Protein AF-A0A1W9PE59-F1 (afdb_monomer_lite)

pLDDT: mean 86.93, std 8.87, range [58.44, 96.0]

Structure (mmCIF, N/CA/C/O backbone):
data_AF-A0A1W9PE59-F1
#
_entry.id   AF-A0A1W9PE59-F1
#
loop_
_atom_site.group_PDB
_atom_site.id
_atom_site.type_symbol
_atom_site.label_atom_id
_atom_site.label_alt_id
_atom_site.label_comp_id
_atom_site.label_asym_id
_atom_site.label_entity_id
_atom_site.label_seq_id
_atom_site.pdbx_PDB_ins_code
_atom_site.Cartn_x
_atom_site.Cartn_y
_atom_site.Cartn_z
_atom_site.occupancy
_atom_site.B_iso_or_equiv
_atom_site.auth_seq_id
_atom_site.auth_comp_id
_atom_site.auth_asym_id
_atom_site.auth_atom_id
_atom_site.pdbx_PDB_model_num
ATOM 1 N N . MET A 1 1 ? -9.322 -15.363 18.075 1.00 58.44 1 MET A N 1
ATOM 2 C CA . MET A 1 1 ? -8.193 -16.144 17.520 1.00 58.44 1 MET A CA 1
ATOM 3 C C . MET A 1 1 ? -7.420 -15.332 16.479 1.00 58.44 1 MET A C 1
ATOM 5 O O . MET A 1 1 ? -6.309 -14.930 16.776 1.00 58.44 1 MET A O 1
ATOM 9 N N . PHE A 1 2 ? -8.037 -14.942 15.356 1.00 63.75 2 PHE A N 1
ATOM 10 C CA . PHE A 1 2 ? -7.376 -14.239 14.237 1.00 63.75 2 PHE A CA 1
ATOM 11 C C . PHE A 1 2 ? -6.715 -12.880 14.572 1.00 63.75 2 PHE A C 1
ATOM 13 O O . PHE A 1 2 ? -5.573 -12.632 14.197 1.00 63.75 2 PHE A O 1
ATOM 20 N N . ILE A 1 3 ? -7.385 -11.999 15.327 1.00 61.59 3 ILE A N 1
ATOM 21 C CA . ILE A 1 3 ? -6.839 -10.661 15.653 1.00 61.59 3 ILE A CA 1
ATOM 22 C C . ILE A 1 3 ? -5.628 -10.746 16.594 1.00 61.59 3 ILE A C 1
ATOM 24 O O . ILE A 1 3 ? -4.670 -9.995 16.431 1.00 61.59 3 ILE A O 1
ATOM 28 N N . GLY A 1 4 ? -5.637 -11.683 17.549 1.00 69.12 4 GLY A N 1
ATOM 29 C CA . GLY A 1 4 ? -4.520 -11.881 18.480 1.00 69.12 4 GLY A CA 1
ATOM 30 C C . GLY A 1 4 ? -3.238 -12.318 17.767 1.00 69.12 4 GLY A C 1
ATOM 31 O O . GLY A 1 4 ? -2.154 -11.832 18.085 1.00 69.12 4 GLY A O 1
ATOM 32 N N . GLU A 1 5 ? -3.369 -13.164 16.745 1.00 73.81 5 GLU A N 1
ATOM 33 C CA . GLU A 1 5 ? -2.251 -13.576 15.891 1.00 73.81 5 GLU A CA 1
ATOM 34 C C . GLU A 1 5 ? -1.717 -12.415 15.049 1.00 73.81 5 GLU A C 1
ATOM 36 O O . GLU A 1 5 ? -0.503 -12.218 14.976 1.00 73.81 5 GLU A O 1
ATOM 41 N N . ILE A 1 6 ? -2.606 -11.602 14.464 1.00 68.12 6 ILE A N 1
ATOM 42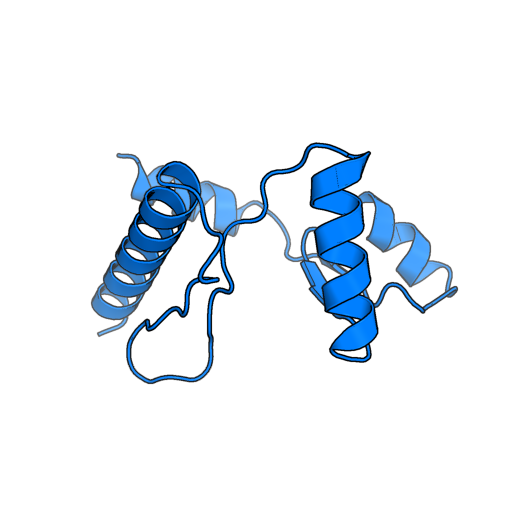 C CA . ILE A 1 6 ? -2.208 -10.391 13.734 1.00 68.12 6 ILE A CA 1
ATOM 43 C C . ILE A 1 6 ? -1.458 -9.440 14.667 1.00 68.12 6 ILE A C 1
ATOM 45 O O . ILE A 1 6 ? -0.380 -8.972 14.305 1.00 68.12 6 ILE A O 1
ATOM 49 N N . LYS A 1 7 ? -1.962 -9.194 15.881 1.00 65.75 7 LYS A N 1
ATOM 50 C CA . LYS A 1 7 ? -1.338 -8.298 16.866 1.00 65.75 7 LYS A CA 1
ATOM 51 C C . LYS A 1 7 ? 0.071 -8.770 17.238 1.00 65.75 7 LYS A C 1
ATOM 53 O O . LYS A 1 7 ? 1.024 -8.015 17.062 1.00 65.75 7 LYS A O 1
ATOM 58 N N . GLN A 1 8 ? 0.228 -10.050 17.582 1.00 72.81 8 GLN A N 1
ATOM 59 C CA . GLN A 1 8 ? 1.533 -10.649 17.886 1.00 72.81 8 GLN A CA 1
ATOM 60 C C . GLN A 1 8 ? 2.500 -10.584 16.690 1.00 72.81 8 GLN A C 1
ATOM 62 O O . GLN A 1 8 ? 3.683 -10.278 16.846 1.00 72.81 8 GLN A O 1
ATOM 67 N N . LYS A 1 9 ? 2.018 -10.863 15.473 1.00 70.62 9 LYS A N 1
ATOM 68 C CA . LYS A 1 9 ? 2.837 -10.800 14.254 1.00 70.62 9 LYS A CA 1
ATOM 69 C C . LYS A 1 9 ? 3.266 -9.366 13.931 1.00 70.62 9 LYS A C 1
ATOM 71 O O . LYS A 1 9 ? 4.396 -9.151 13.493 1.00 70.62 9 LYS A O 1
ATOM 76 N N . THR A 1 10 ? 2.394 -8.394 14.187 1.00 65.12 10 THR A N 1
ATOM 77 C CA . THR A 1 10 ? 2.674 -6.966 13.978 1.00 65.12 10 THR A CA 1
ATOM 78 C C . THR A 1 10 ? 3.670 -6.436 15.011 1.00 65.12 10 THR A C 1
ATOM 80 O O . THR A 1 10 ? 4.550 -5.663 14.652 1.00 65.12 10 THR A O 1
ATOM 83 N N . GLU A 1 11 ? 3.602 -6.896 16.264 1.00 71.62 11 GLU A N 1
ATOM 84 C CA . GLU A 1 11 ? 4.581 -6.571 17.315 1.00 71.62 11 GLU A CA 1
ATOM 85 C C . GLU A 1 11 ? 5.971 -7.158 17.027 1.00 71.62 11 GLU A C 1
ATOM 87 O O . GLU A 1 11 ? 6.987 -6.529 17.313 1.00 71.62 11 GLU A O 1
ATOM 92 N N . ARG A 1 12 ? 6.027 -8.351 16.422 1.00 75.50 12 ARG A N 1
ATOM 93 C CA . ARG A 1 12 ? 7.285 -9.040 16.087 1.00 75.50 12 ARG A CA 1
ATOM 94 C C . ARG A 1 12 ? 7.953 -8.543 14.808 1.00 75.50 12 ARG A C 1
ATOM 96 O O . ARG A 1 12 ? 9.134 -8.817 14.606 1.00 75.50 12 ARG A O 1
ATOM 103 N N . THR A 1 13 ? 7.224 -7.852 13.933 1.00 75.81 13 THR A N 1
ATOM 104 C CA . THR A 1 13 ? 7.774 -7.381 12.657 1.00 75.81 13 THR A CA 1
ATOM 105 C C . THR A 1 13 ? 8.262 -5.940 12.818 1.00 75.81 13 THR A C 1
ATOM 107 O O . THR A 1 13 ? 7.430 -5.038 12.937 1.00 75.81 13 THR A O 1
ATOM 110 N N . PRO A 1 14 ? 9.584 -5.673 12.812 1.00 80.06 14 PRO A N 1
ATOM 111 C CA . PRO A 1 14 ? 10.080 -4.307 12.924 1.00 80.06 14 PRO A CA 1
ATOM 112 C C . PRO A 1 14 ? 9.563 -3.466 11.750 1.00 80.06 14 PRO A C 1
ATOM 114 O O . PRO A 1 14 ? 9.602 -3.896 10.596 1.00 80.06 14 PRO A O 1
ATOM 117 N N . LYS A 1 15 ? 9.070 -2.257 12.033 1.00 82.88 15 LYS A N 1
ATOM 118 C CA . LYS A 1 15 ? 8.687 -1.292 10.994 1.00 82.88 15 LYS A CA 1
ATOM 119 C C . LYS A 1 15 ? 9.961 -0.746 10.359 1.00 82.88 15 LYS A C 1
ATOM 121 O O . LYS A 1 15 ? 10.698 -0.005 11.004 1.00 82.88 15 LYS A O 1
ATOM 126 N N . ILE A 1 16 ? 10.228 -1.140 9.118 1.00 86.69 16 ILE A N 1
ATOM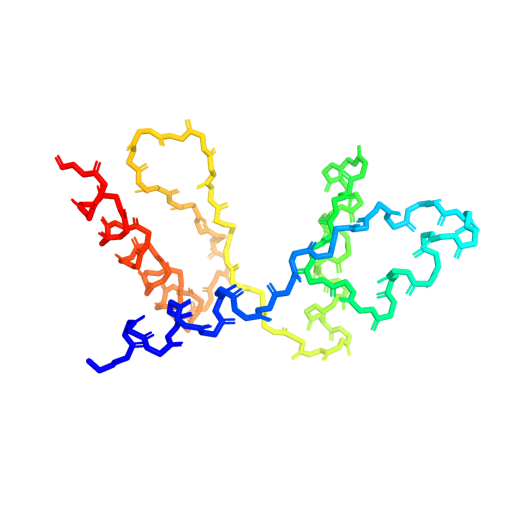 127 C CA . ILE A 1 16 ? 11.390 -0.690 8.353 1.00 86.69 16 ILE A CA 1
ATOM 128 C C . ILE A 1 16 ? 10.849 0.160 7.213 1.00 86.69 16 ILE A C 1
ATOM 130 O O . ILE A 1 16 ? 10.238 -0.349 6.270 1.00 86.69 16 ILE A O 1
ATOM 134 N N . ILE A 1 17 ? 11.051 1.465 7.362 1.00 89.00 17 ILE A N 1
ATOM 135 C CA . ILE A 1 17 ? 10.574 2.493 6.445 1.00 89.00 17 ILE A CA 1
ATOM 136 C C . ILE A 1 17 ? 11.726 2.895 5.532 1.00 89.00 17 ILE A C 1
ATOM 138 O O . ILE A 1 17 ? 12.835 3.137 6.012 1.00 89.00 17 ILE A O 1
ATOM 142 N N . VAL A 1 18 ? 11.459 2.984 4.232 1.00 91.56 18 VAL A N 1
ATOM 143 C CA . VAL A 1 18 ? 12.436 3.442 3.241 1.00 91.56 18 VAL A CA 1
ATOM 144 C C . VAL A 1 18 ? 11.846 4.545 2.371 1.00 91.56 18 VAL A C 1
ATOM 146 O O . VAL A 1 18 ? 10.696 4.470 1.937 1.00 91.56 18 VAL A O 1
ATOM 149 N N . LEU A 1 19 ? 12.675 5.557 2.128 1.00 90.62 19 LEU A N 1
ATOM 150 C CA . LEU A 1 19 ? 12.506 6.575 1.098 1.00 90.62 19 LEU A CA 1
ATOM 151 C C . LEU A 1 19 ? 13.210 6.046 -0.165 1.00 90.62 19 LEU A C 1
ATOM 153 O O . LEU A 1 19 ? 14.440 5.918 -0.151 1.00 90.62 19 LEU A O 1
ATOM 157 N N . PRO A 1 20 ? 12.467 5.605 -1.195 1.00 84.75 20 PRO A N 1
ATOM 158 C CA . PRO A 1 20 ? 13.017 4.841 -2.313 1.00 84.75 20 PRO A CA 1
ATOM 159 C C . PRO A 1 20 ? 13.966 5.645 -3.215 1.00 84.75 20 PRO A C 1
ATOM 161 O O . PRO A 1 20 ? 14.645 5.054 -4.047 1.00 84.75 20 PRO A O 1
ATOM 164 N N . GLU A 1 21 ? 14.027 6.965 -3.063 1.00 86.06 21 GLU A N 1
ATOM 165 C CA . GLU A 1 21 ? 14.913 7.864 -3.802 1.00 86.06 21 GLU A CA 1
ATOM 166 C C . GLU A 1 21 ? 16.341 7.959 -3.236 1.00 86.06 21 GLU A C 1
ATOM 168 O O . GLU A 1 21 ? 17.220 8.490 -3.909 1.00 86.06 21 GLU A O 1
ATOM 173 N N . GLY A 1 22 ? 16.585 7.476 -2.011 1.00 84.62 22 GLY A N 1
ATOM 174 C CA . GLY A 1 22 ? 17.891 7.588 -1.357 1.00 84.62 22 GLY A CA 1
ATOM 175 C C . GLY A 1 22 ? 18.886 6.503 -1.784 1.00 84.62 22 GLY A C 1
ATOM 176 O O . GLY A 1 22 ? 18.569 5.314 -1.760 1.00 84.62 22 GLY A O 1
ATOM 177 N N . ASP A 1 23 ? 20.123 6.897 -2.081 1.00 88.81 23 ASP A N 1
ATOM 178 C CA . ASP A 1 23 ? 21.230 6.018 -2.493 1.00 88.81 23 ASP A CA 1
ATOM 179 C C . ASP A 1 23 ? 22.230 5.707 -1.362 1.00 88.81 23 ASP A C 1
ATOM 181 O O . ASP A 1 23 ? 23.147 4.895 -1.519 1.00 88.81 23 ASP A O 1
ATOM 185 N N . GLU A 1 24 ? 22.042 6.305 -0.185 1.00 91.00 24 GLU A N 1
ATOM 186 C CA . GLU A 1 24 ? 22.904 6.071 0.966 1.00 91.00 24 GLU A CA 1
ATOM 187 C C . GLU A 1 24 ? 22.967 4.580 1.346 1.00 91.00 24 GLU A C 1
ATOM 189 O O . GLU A 1 24 ? 21.962 3.862 1.390 1.00 91.00 24 GLU A O 1
ATOM 194 N N . LYS A 1 25 ? 24.156 4.112 1.750 1.00 87.62 25 LYS A N 1
ATOM 195 C CA . LYS A 1 25 ? 24.408 2.703 2.114 1.00 87.62 25 LYS A CA 1
ATOM 196 C C . LYS A 1 25 ? 23.420 2.151 3.152 1.00 87.62 25 LYS A C 1
ATOM 198 O O . LYS A 1 25 ? 23.066 0.972 3.106 1.00 87.62 25 LYS A O 1
ATOM 203 N N . ARG A 1 26 ? 22.971 2.987 4.098 1.00 86.75 26 ARG A N 1
ATOM 204 C CA . ARG A 1 26 ? 21.968 2.600 5.108 1.00 86.75 26 ARG A CA 1
ATOM 205 C C . ARG A 1 26 ? 20.589 2.349 4.490 1.00 86.75 26 ARG A C 1
ATOM 207 O O . ARG A 1 26 ? 19.930 1.392 4.885 1.00 86.75 26 ARG A O 1
ATOM 214 N N . THR A 1 27 ? 20.199 3.155 3.506 1.00 86.94 27 THR A N 1
ATOM 215 C CA . THR A 1 27 ? 18.916 3.078 2.801 1.00 86.94 27 THR A CA 1
ATOM 216 C C . THR A 1 27 ? 18.867 1.821 1.946 1.00 86.94 27 THR A C 1
ATOM 218 O O . THR A 1 27 ? 17.938 1.029 2.080 1.00 86.94 27 THR A O 1
ATOM 221 N N . LEU A 1 28 ? 19.929 1.548 1.181 1.00 86.25 28 LEU A N 1
ATOM 222 C CA . LEU A 1 28 ? 20.037 0.325 0.376 1.00 86.25 28 LEU A CA 1
ATOM 223 C C . LEU A 1 28 ? 20.013 -0.943 1.242 1.00 86.25 28 LEU A C 1
ATOM 225 O O . LEU A 1 28 ? 19.345 -1.921 0.906 1.00 86.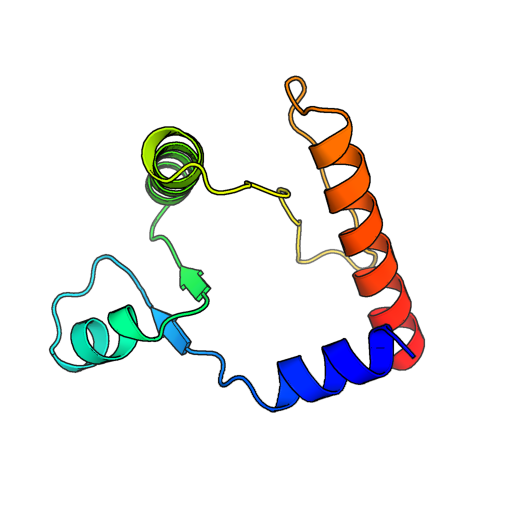25 28 LEU A O 1
ATOM 229 N N . LYS A 1 29 ? 20.683 -0.921 2.404 1.00 88.81 29 LYS A N 1
ATOM 230 C CA . LYS A 1 29 ? 20.639 -2.031 3.370 1.00 88.81 29 LYS A CA 1
ATOM 231 C C . LYS A 1 29 ? 19.235 -2.241 3.952 1.00 88.81 29 LYS A C 1
ATOM 233 O O . LYS A 1 29 ? 18.857 -3.382 4.218 1.00 88.81 29 LYS A O 1
ATOM 238 N N . ALA A 1 30 ? 18.479 -1.165 4.172 1.00 86.75 30 ALA A N 1
ATOM 239 C CA . ALA A 1 30 ? 17.112 -1.223 4.684 1.00 86.75 30 ALA A CA 1
ATOM 240 C C . ALA A 1 30 ? 16.096 -1.658 3.613 1.00 86.75 30 ALA A C 1
ATOM 242 O O . ALA A 1 30 ? 15.154 -2.376 3.944 1.00 86.75 30 ALA A O 1
ATOM 243 N N . ALA A 1 31 ? 16.308 -1.297 2.342 1.00 86.69 31 ALA A N 1
ATOM 244 C CA . ALA A 1 31 ? 15.384 -1.556 1.234 1.00 86.69 31 ALA A CA 1
ATOM 245 C C . ALA A 1 31 ? 15.025 -3.041 1.075 1.00 86.69 31 ALA A C 1
ATOM 247 O O . ALA A 1 31 ? 13.854 -3.373 0.918 1.00 86.69 31 ALA A O 1
ATOM 248 N N . GLY A 1 32 ? 15.996 -3.950 1.221 1.00 83.75 32 GLY A N 1
ATOM 249 C CA . GLY A 1 32 ? 15.753 -5.397 1.126 1.00 83.75 32 GLY A CA 1
ATOM 250 C C . GLY A 1 32 ? 14.911 -5.994 2.264 1.00 83.75 32 GLY A C 1
ATOM 251 O O . GLY A 1 32 ? 14.530 -7.159 2.195 1.00 83.75 32 GLY A O 1
ATOM 252 N N . LYS A 1 33 ? 14.638 -5.225 3.325 1.00 88.56 33 LYS A N 1
ATOM 253 C CA . LYS A 1 33 ? 13.827 -5.635 4.486 1.00 88.56 33 LYS A CA 1
ATOM 254 C C . LYS A 1 33 ? 12.663 -4.678 4.757 1.00 88.56 33 LYS A C 1
ATOM 256 O O . LYS A 1 33 ? 11.999 -4.810 5.783 1.00 88.56 33 LYS A O 1
ATOM 261 N N . ALA A 1 34 ? 12.447 -3.697 3.884 1.00 90.38 34 ALA A N 1
ATOM 262 C CA . ALA A 1 34 ? 11.432 -2.678 4.077 1.00 90.38 34 ALA A CA 1
ATOM 263 C C . ALA A 1 34 ? 10.027 -3.282 3.996 1.00 90.38 34 ALA A C 1
ATOM 265 O O . ALA A 1 34 ? 9.746 -4.138 3.159 1.00 90.38 34 ALA A O 1
ATOM 266 N N . ASN A 1 35 ? 9.138 -2.806 4.862 1.00 91.25 35 ASN A N 1
ATOM 267 C CA . ASN A 1 35 ? 7.709 -3.122 4.814 1.00 91.25 35 ASN A CA 1
ATOM 268 C C . ASN A 1 35 ? 6.842 -1.885 4.560 1.00 91.25 35 ASN A C 1
ATOM 270 O O . ASN A 1 35 ? 5.637 -2.017 4.374 1.00 91.25 35 ASN A O 1
ATOM 274 N N . THR A 1 36 ? 7.441 -0.692 4.551 1.00 92.19 36 THR A N 1
ATOM 275 C CA . THR A 1 36 ? 6.756 0.572 4.281 1.00 92.19 36 THR A CA 1
ATOM 276 C C . THR A 1 36 ? 7.636 1.443 3.389 1.00 92.19 36 THR A C 1
ATOM 278 O O . THR A 1 36 ? 8.789 1.711 3.725 1.00 92.19 36 THR A O 1
ATOM 281 N N . PHE A 1 37 ? 7.081 1.911 2.272 1.00 93.69 37 PHE A N 1
ATOM 282 C CA . PHE A 1 37 ? 7.734 2.852 1.361 1.00 93.69 37 PHE A CA 1
ATOM 283 C C . PHE A 1 37 ? 7.031 4.204 1.446 1.00 93.69 37 PHE A C 1
ATOM 285 O O . PHE A 1 37 ? 5.810 4.269 1.303 1.00 93.69 37 PHE A O 1
ATOM 292 N N . ILE A 1 38 ? 7.790 5.274 1.680 1.00 93.56 38 ILE A N 1
ATOM 293 C CA . ILE A 1 38 ? 7.274 6.648 1.664 1.00 93.56 38 ILE A CA 1
ATOM 294 C C . ILE A 1 38 ? 7.749 7.292 0.371 1.00 93.56 38 ILE A C 1
ATOM 296 O O . ILE A 1 38 ? 8.945 7.399 0.150 1.00 93.56 38 ILE A O 1
ATOM 300 N N . PHE A 1 39 ? 6.820 7.698 -0.490 1.00 95.25 39 PHE A N 1
ATOM 301 C CA . PHE A 1 39 ? 7.153 8.303 -1.778 1.00 95.25 39 PHE A CA 1
ATOM 302 C C . PHE A 1 39 ? 7.220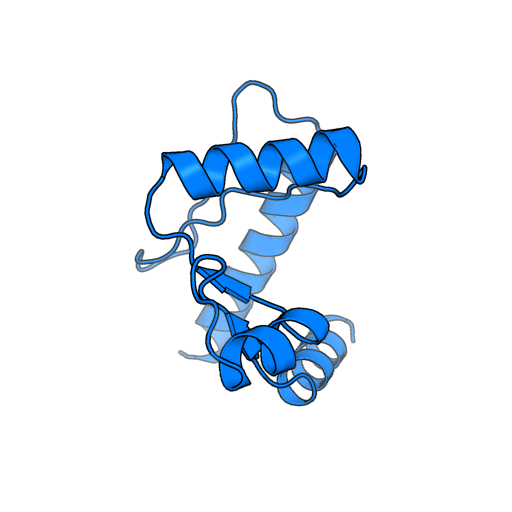 9.834 -1.671 1.00 95.25 39 PHE A C 1
ATOM 304 O O . PHE A 1 39 ? 6.414 10.419 -0.945 1.00 95.25 39 PHE A O 1
ATOM 311 N N . PRO A 1 40 ? 8.108 10.498 -2.436 1.00 94.12 40 PRO A N 1
ATOM 312 C CA . PRO A 1 40 ? 8.313 11.947 -2.348 1.00 94.12 40 PRO A CA 1
ATOM 313 C C . PRO A 1 40 ? 7.144 12.759 -2.922 1.00 94.12 40 PRO A C 1
ATOM 315 O O . PRO A 1 40 ? 7.014 13.950 -2.650 1.00 94.12 40 PRO A O 1
ATOM 318 N N . CYS A 1 41 ? 6.288 12.138 -3.740 1.00 94.94 41 CYS A N 1
ATOM 319 C CA . CYS A 1 41 ? 5.101 12.777 -4.292 1.00 94.94 41 CYS A CA 1
ATOM 320 C C . CYS A 1 41 ? 4.025 11.761 -4.698 1.00 94.94 41 CYS A C 1
ATOM 322 O O . CYS A 1 41 ? 4.285 10.564 -4.867 1.00 94.94 41 CYS A O 1
ATOM 324 N N . LEU A 1 42 ? 2.810 12.271 -4.925 1.00 93.69 42 LEU A N 1
ATOM 325 C CA . LEU A 1 42 ? 1.655 11.488 -5.371 1.00 93.69 42 LEU A CA 1
ATOM 326 C C . LEU A 1 42 ? 1.930 10.732 -6.678 1.00 93.69 42 LEU A C 1
ATOM 328 O O . LEU A 1 42 ? 1.545 9.573 -6.809 1.00 93.69 42 LEU A O 1
ATOM 332 N N . CYS A 1 43 ? 2.609 11.365 -7.640 1.00 95.56 43 CYS A N 1
ATOM 333 C CA . CYS A 1 43 ? 2.927 10.742 -8.924 1.00 95.56 43 CYS A CA 1
ATOM 334 C C . CYS A 1 43 ? 3.839 9.523 -8.748 1.00 95.56 43 CYS A C 1
ATOM 336 O O . CYS A 1 43 ? 3.543 8.467 -9.303 1.00 95.56 43 CYS A O 1
ATOM 338 N N . ALA A 1 44 ? 4.896 9.643 -7.937 1.00 96.00 44 ALA A N 1
ATOM 339 C CA . ALA A 1 44 ? 5.820 8.546 -7.666 1.00 96.00 44 ALA A CA 1
ATOM 340 C C . ALA A 1 44 ? 5.105 7.366 -6.990 1.00 96.00 44 ALA A C 1
ATOM 342 O O . ALA A 1 44 ? 5.233 6.234 -7.452 1.00 96.00 44 ALA A O 1
ATOM 343 N N . GLY A 1 45 ? 4.276 7.637 -5.975 1.00 94.00 45 GLY A N 1
ATOM 344 C CA . GLY A 1 45 ? 3.470 6.604 -5.318 1.00 94.00 45 GLY A CA 1
ATOM 345 C C . GLY A 1 45 ? 2.479 5.931 -6.271 1.00 94.00 45 GLY A C 1
ATOM 346 O O . GLY A 1 45 ? 2.427 4.704 -6.339 1.00 94.00 45 GLY A O 1
ATOM 347 N N . ASN A 1 46 ? 1.744 6.720 -7.064 1.00 92.69 46 ASN A N 1
ATOM 348 C CA . ASN A 1 46 ? 0.751 6.220 -8.020 1.00 92.69 46 ASN A CA 1
ATOM 349 C C . ASN A 1 46 ? 1.355 5.362 -9.134 1.00 92.69 46 ASN A C 1
ATOM 351 O O . ASN A 1 46 ? 0.755 4.367 -9.541 1.00 92.69 46 ASN A O 1
ATOM 355 N N . ILE A 1 47 ? 2.522 5.755 -9.646 1.00 94.50 47 ILE A N 1
ATOM 356 C CA . ILE A 1 47 ? 3.255 4.979 -10.647 1.00 94.50 47 ILE A CA 1
ATOM 357 C C . ILE A 1 47 ? 3.759 3.682 -10.017 1.00 94.50 47 ILE A C 1
ATOM 359 O O . ILE A 1 47 ? 3.530 2.613 -10.579 1.00 94.50 47 ILE A O 1
ATOM 363 N N . ALA A 1 48 ? 4.393 3.766 -8.844 1.00 94.62 48 ALA A N 1
ATOM 364 C CA . ALA A 1 48 ? 4.984 2.615 -8.180 1.00 94.62 48 ALA A CA 1
ATOM 365 C C . ALA A 1 48 ? 3.944 1.540 -7.850 1.00 94.62 48 ALA A C 1
ATOM 367 O O . ALA A 1 48 ? 4.121 0.397 -8.264 1.00 94.62 48 ALA A O 1
ATOM 368 N N . TYR A 1 49 ? 2.831 1.886 -7.189 1.00 92.06 49 TYR A N 1
ATOM 369 C CA . TYR A 1 49 ? 1.856 0.863 -6.793 1.00 92.06 49 TYR A CA 1
ATOM 370 C C . TYR A 1 49 ? 1.192 0.198 -8.009 1.00 92.06 49 TYR A C 1
ATOM 372 O O . TYR A 1 49 ? 0.996 -1.015 -7.996 1.00 92.06 49 TYR A O 1
ATOM 380 N N . LYS A 1 50 ? 0.908 0.949 -9.088 1.00 91.75 50 LYS A N 1
ATOM 381 C CA . LYS A 1 50 ? 0.351 0.388 -10.334 1.00 91.75 50 LYS A CA 1
ATOM 382 C C . LYS A 1 50 ? 1.356 -0.488 -11.073 1.00 91.75 50 LYS A C 1
ATOM 384 O O . LYS A 1 50 ? 0.968 -1.493 -11.662 1.00 91.75 50 LYS A O 1
ATOM 389 N N . LEU A 1 51 ? 2.640 -0.125 -11.062 1.00 95.12 51 LEU A N 1
ATOM 390 C CA . LEU A 1 51 ? 3.708 -0.973 -11.596 1.00 95.12 51 LEU A CA 1
ATOM 391 C C . LEU A 1 51 ? 3.787 -2.289 -10.824 1.00 95.12 51 LEU A C 1
ATOM 393 O O . LEU A 1 51 ? 3.825 -3.353 -11.436 1.00 95.12 51 LEU A O 1
ATOM 397 N N . THR A 1 52 ? 3.773 -2.227 -9.493 1.00 93.62 52 THR A N 1
ATOM 398 C CA . THR A 1 52 ? 3.807 -3.412 -8.631 1.00 93.62 52 THR A CA 1
ATOM 399 C C . THR A 1 52 ? 2.570 -4.289 -8.834 1.00 93.62 52 THR A C 1
ATOM 401 O O . THR A 1 52 ? 2.697 -5.501 -8.991 1.00 93.62 52 THR A O 1
ATOM 404 N N . GLU A 1 53 ? 1.383 -3.691 -8.912 1.00 91.38 53 GLU A N 1
ATOM 405 C CA . GLU A 1 53 ? 0.137 -4.399 -9.214 1.00 91.38 53 GLU A CA 1
ATOM 406 C C . GLU A 1 53 ? 0.211 -5.120 -10.567 1.00 91.38 53 GLU A C 1
ATOM 408 O O . GLU A 1 53 ? -0.026 -6.324 -10.656 1.00 91.38 53 GLU A O 1
ATOM 413 N N . ARG A 1 54 ? 0.594 -4.405 -11.630 1.00 91.69 54 ARG A N 1
ATOM 414 C CA . ARG A 1 54 ? 0.519 -4.925 -13.003 1.00 91.69 54 ARG A CA 1
ATOM 415 C C . ARG A 1 54 ? 1.668 -5.857 -13.370 1.00 91.69 54 ARG A C 1
ATOM 417 O O . ARG A 1 54 ? 1.433 -6.868 -14.025 1.00 91.69 54 ARG A O 1
ATOM 424 N N . LEU A 1 55 ? 2.902 -5.522 -12.990 1.00 95.56 55 LEU A N 1
ATOM 425 C CA . LEU A 1 55 ? 4.090 -6.285 -13.391 1.00 95.56 55 LEU A CA 1
ATOM 426 C C . LEU A 1 55 ? 4.444 -7.379 -12.392 1.00 95.56 55 LEU A C 1
ATOM 428 O O . LEU A 1 55 ? 4.748 -8.498 -12.798 1.00 95.56 55 LEU A O 1
ATOM 432 N N . ALA A 1 56 ? 4.386 -7.078 -11.093 1.00 93.81 56 ALA A N 1
ATOM 433 C CA . ALA A 1 56 ? 4.684 -8.063 -10.055 1.00 93.81 56 ALA A CA 1
ATOM 434 C C . ALA A 1 56 ? 3.457 -8.909 -9.674 1.00 93.81 56 ALA A C 1
ATOM 436 O O . ALA A 1 56 ? 3.580 -9.809 -8.845 1.00 93.81 56 ALA A O 1
ATOM 437 N N . LYS A 1 57 ? 2.286 -8.640 -10.278 1.00 90.62 57 LYS A N 1
ATOM 438 C CA . LYS A 1 57 ? 1.005 -9.312 -9.990 1.00 90.62 57 LYS A CA 1
ATOM 439 C C . LYS A 1 57 ? 0.632 -9.253 -8.504 1.00 90.62 57 LYS A C 1
ATOM 441 O O . LYS A 1 57 ? -0.013 -10.159 -7.976 1.00 90.62 57 LYS A O 1
ATOM 446 N N . ALA A 1 58 ? 1.075 -8.201 -7.816 1.00 91.25 58 ALA A N 1
ATOM 447 C CA . ALA A 1 58 ? 0.707 -7.959 -6.432 1.00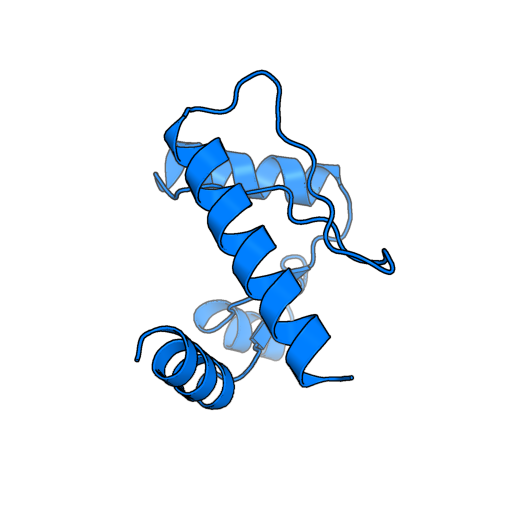 91.25 58 ALA A CA 1
ATOM 448 C C . ALA A 1 58 ? -0.747 -7.479 -6.347 1.00 91.25 58 ALA A C 1
ATOM 450 O O . ALA A 1 58 ? -1.267 -6.878 -7.285 1.00 91.25 58 ALA A O 1
ATOM 451 N N . ARG A 1 59 ? -1.395 -7.696 -5.200 1.00 88.00 59 ARG A N 1
ATOM 452 C CA . ARG A 1 59 ? -2.724 -7.131 -4.934 1.00 88.00 59 ARG A CA 1
ATOM 453 C C . ARG A 1 59 ? -2.598 -5.745 -4.317 1.00 88.00 59 ARG A C 1
ATOM 455 O O . ARG A 1 59 ? -1.878 -5.579 -3.332 1.00 88.00 59 ARG A O 1
ATOM 462 N N . ALA A 1 60 ? -3.317 -4.777 -4.874 1.00 88.62 60 ALA A N 1
ATOM 463 C CA . ALA A 1 60 ? -3.350 -3.406 -4.389 1.00 88.62 60 ALA A CA 1
ATOM 464 C C . ALA A 1 60 ? -4.659 -3.140 -3.632 1.00 88.62 60 ALA A C 1
ATOM 466 O O . ALA A 1 60 ? -5.667 -2.765 -4.219 1.00 88.62 60 ALA A O 1
ATOM 467 N N . TYR A 1 61 ? -4.640 -3.313 -2.309 1.00 88.94 61 TYR A N 1
ATOM 468 C CA . TYR A 1 61 ? -5.785 -2.974 -1.461 1.00 88.94 61 TYR A CA 1
ATOM 469 C C . TYR A 1 61 ? -5.721 -1.512 -1.011 1.00 88.94 61 TYR A C 1
ATOM 471 O O . TYR A 1 61 ? -4.729 -1.091 -0.411 1.00 88.94 61 TYR A O 1
ATOM 479 N N . GLY A 1 62 ? -6.793 -0.755 -1.252 1.00 84.50 62 GLY A N 1
ATOM 480 C CA . GLY A 1 62 ? -6.934 0.626 -0.793 1.00 84.50 62 GLY A CA 1
ATOM 481 C C . GLY A 1 62 ? -7.469 1.588 -1.862 1.00 84.50 62 GLY A C 1
ATOM 482 O O . GLY A 1 62 ? -8.088 1.141 -2.830 1.00 84.50 62 GLY A O 1
ATOM 483 N N . PRO A 1 63 ? -7.215 2.903 -1.701 1.00 87.75 63 PRO A N 1
ATOM 484 C CA . PRO A 1 63 ? -6.377 3.523 -0.664 1.00 87.75 63 PRO A CA 1
ATOM 485 C C . PRO A 1 63 ? -6.932 3.372 0.762 1.00 87.75 63 PRO A C 1
ATOM 487 O O . PRO A 1 63 ? -8.129 3.512 0.995 1.00 87.75 63 PRO A O 1
ATOM 490 N N . VAL A 1 64 ? -6.039 3.121 1.729 1.00 90.06 64 VAL A N 1
ATOM 491 C CA . VAL A 1 64 ? -6.378 3.200 3.158 1.00 90.06 64 VAL A CA 1
ATOM 492 C C . VAL A 1 64 ? -6.108 4.622 3.639 1.00 90.06 64 VAL A C 1
ATOM 494 O O . VAL A 1 64 ? -4.950 5.027 3.753 1.00 90.06 64 VAL A O 1
ATOM 497 N N . ILE A 1 65 ? -7.161 5.389 3.903 1.00 91.31 65 ILE A N 1
ATOM 498 C CA . ILE A 1 65 ? -7.041 6.802 4.261 1.00 91.31 65 ILE A CA 1
ATOM 499 C C . ILE A 1 65 ? -6.755 6.927 5.763 1.00 91.31 65 ILE A C 1
ATOM 501 O O . ILE A 1 65 ? -7.307 6.214 6.602 1.00 91.31 65 ILE A O 1
ATOM 505 N N . GLN A 1 66 ? -5.849 7.839 6.110 1.00 90.56 66 GLN A N 1
ATOM 506 C CA . GLN A 1 66 ? -5.420 8.115 7.482 1.00 90.56 66 GLN A CA 1
ATOM 507 C C . GLN A 1 66 ? -5.645 9.595 7.825 1.00 90.56 66 GLN A C 1
ATOM 509 O O . GLN A 1 66 ? -5.765 10.429 6.932 1.00 90.56 66 GLN A O 1
ATOM 514 N N . GLY A 1 67 ? -5.704 9.921 9.121 1.00 89.75 67 GLY A N 1
ATOM 515 C CA . GLY A 1 67 ? -5.865 11.297 9.620 1.00 89.75 67 GLY A CA 1
ATOM 516 C C . GLY A 1 67 ? -7.278 11.671 10.086 1.00 89.75 67 GLY A C 1
ATOM 517 O O . GLY A 1 67 ? -7.456 12.721 10.696 1.00 89.75 67 GLY A O 1
ATOM 518 N N . PHE A 1 68 ? -8.275 10.810 9.869 1.00 91.25 68 PHE A N 1
ATOM 519 C CA . PHE A 1 68 ? -9.645 11.006 10.358 1.00 91.25 68 PHE A CA 1
ATOM 520 C C . PHE A 1 68 ? -9.863 10.406 11.755 1.00 91.25 68 PHE A C 1
ATOM 522 O O . PHE A 1 68 ? -9.181 9.467 12.163 1.00 91.25 68 PHE A O 1
ATOM 529 N N . VAL A 1 69 ? -10.872 10.917 12.475 1.00 91.19 69 VAL A N 1
ATOM 530 C CA . VAL A 1 69 ? -11.266 10.429 13.816 1.00 91.19 69 VAL A CA 1
ATOM 531 C C . VAL A 1 69 ? -11.838 9.005 13.773 1.00 91.19 69 VAL A C 1
ATOM 533 O O . VAL A 1 69 ? -11.718 8.252 14.738 1.00 91.19 69 VAL A O 1
ATOM 536 N N . LYS A 1 70 ? -12.473 8.627 12.661 1.00 91.25 70 LYS A N 1
ATOM 537 C CA . LYS A 1 70 ? -13.003 7.281 12.412 1.00 91.25 70 LYS A CA 1
ATOM 538 C C . LYS A 1 70 ? -12.454 6.750 11.084 1.00 91.25 70 LYS A C 1
ATOM 540 O O . LYS A 1 70 ? -12.166 7.568 10.210 1.00 91.25 70 LYS A O 1
ATOM 545 N N . PRO A 1 71 ? -12.322 5.421 10.909 1.00 93.06 71 PRO A N 1
ATOM 546 C CA . PRO A 1 71 ? -11.850 4.843 9.657 1.00 93.06 71 PRO A CA 1
ATOM 547 C C . PRO A 1 71 ? -12.827 5.148 8.523 1.00 93.06 71 PRO A C 1
ATOM 549 O O . PRO A 1 71 ? -14.025 4.896 8.643 1.00 93.06 71 PRO A O 1
ATOM 552 N N . VAL A 1 72 ? -12.302 5.695 7.434 1.00 92.44 72 VAL A N 1
ATOM 553 C CA . VAL A 1 72 ? -13.022 5.992 6.194 1.00 92.44 72 VAL A CA 1
ATOM 554 C C . VAL A 1 72 ? -12.066 5.651 5.068 1.00 92.44 72 VAL A C 1
ATOM 556 O O . VAL A 1 72 ? -10.905 6.033 5.148 1.00 92.44 72 VAL A O 1
ATOM 559 N N . ASN A 1 73 ? -12.527 4.938 4.045 1.00 92.19 73 ASN A N 1
ATOM 560 C CA . ASN A 1 73 ? -11.711 4.581 2.891 1.00 92.19 73 ASN A CA 1
ATOM 561 C C . ASN A 1 73 ? -12.495 4.875 1.611 1.00 92.19 73 ASN A C 1
ATOM 563 O O . ASN A 1 73 ? -13.698 4.622 1.552 1.00 92.19 73 ASN A O 1
ATOM 567 N N . ASP A 1 74 ? -11.805 5.431 0.620 1.00 90.75 74 ASP A N 1
ATOM 568 C CA . ASP A 1 74 ? -12.335 5.672 -0.720 1.00 90.75 74 ASP A CA 1
ATOM 569 C C . ASP A 1 74 ? -11.906 4.527 -1.637 1.00 90.75 74 ASP A C 1
ATOM 571 O O . ASP A 1 74 ? -10.819 3.969 -1.482 1.00 90.75 74 ASP A O 1
ATOM 575 N N . LEU A 1 75 ? -12.761 4.171 -2.586 1.00 86.81 75 LEU A N 1
ATOM 576 C CA . LEU A 1 75 ? -12.524 3.080 -3.519 1.00 86.81 75 LEU A CA 1
ATOM 577 C C . LEU A 1 75 ? -12.526 3.625 -4.941 1.00 86.81 75 LEU A C 1
ATOM 579 O O . LEU A 1 75 ? -13.390 4.406 -5.338 1.00 86.81 75 LEU A O 1
ATOM 583 N N . SER A 1 76 ? -11.573 3.157 -5.746 1.00 84.19 76 SER A N 1
ATOM 584 C CA . SER A 1 76 ? -11.576 3.461 -7.175 1.00 84.19 76 SER A CA 1
ATOM 585 C C . SER A 1 76 ? -12.867 2.950 -7.814 1.00 84.19 76 SER A C 1
ATOM 587 O O . SER A 1 76 ? -13.283 1.820 -7.572 1.00 84.19 76 SER A O 1
ATOM 589 N N . ARG A 1 77 ? -13.456 3.735 -8.722 1.00 85.44 77 ARG A N 1
ATOM 590 C CA . ARG A 1 77 ? -14.628 3.312 -9.515 1.00 85.44 77 ARG A CA 1
ATOM 591 C C . ARG A 1 77 ? -14.400 2.010 -10.293 1.00 85.44 77 ARG A C 1
ATOM 593 O O . ARG A 1 77 ? -15.362 1.345 -10.644 1.00 85.44 77 ARG A O 1
ATOM 600 N N . GLY A 1 78 ? -13.142 1.679 -10.587 1.00 84.38 78 GLY A N 1
ATOM 601 C CA . GLY A 1 78 ? -12.753 0.448 -11.276 1.00 84.38 78 GLY A CA 1
ATOM 602 C C . GLY A 1 78 ? -12.343 -0.702 -10.353 1.00 84.38 78 GLY A C 1
ATOM 603 O O . GLY A 1 78 ? -11.680 -1.614 -10.836 1.00 84.38 78 GLY A O 1
ATOM 604 N N . CYS A 1 79 ? -12.636 -0.641 -9.050 1.00 86.44 79 CYS A N 1
ATOM 605 C CA . CYS A 1 79 ? -12.281 -1.710 -8.116 1.00 86.44 79 CYS A CA 1
ATOM 606 C C . CYS A 1 79 ? -13.077 -2.996 -8.383 1.00 86.44 79 CYS A C 1
ATOM 608 O O . CYS A 1 79 ? -14.234 -2.964 -8.811 1.00 86.44 79 CYS A O 1
ATOM 610 N N . SER A 1 80 ? -12.440 -4.138 -8.134 1.00 90.12 80 SER A N 1
ATOM 611 C CA . SER A 1 80 ? -13.098 -5.441 -8.180 1.00 90.12 80 SER A CA 1
ATOM 612 C C . SER A 1 80 ? -13.866 -5.716 -6.884 1.00 90.12 80 SER A C 1
ATOM 614 O O . SER A 1 80 ? -13.634 -5.082 -5.854 1.00 90.12 80 SER A O 1
ATOM 616 N N . VAL A 1 81 ? -14.760 -6.709 -6.906 1.00 93.25 81 VAL A N 1
ATOM 617 C CA . VAL A 1 81 ? -15.464 -7.167 -5.694 1.00 93.25 81 VAL A CA 1
ATOM 618 C C . VAL A 1 81 ? -14.471 -7.580 -4.601 1.00 93.25 81 VAL A C 1
ATOM 620 O O . VAL A 1 81 ? -14.668 -7.242 -3.434 1.00 93.25 81 VAL A O 1
ATOM 623 N N . ASP A 1 82 ? -13.375 -8.239 -4.978 1.00 91.75 82 ASP A N 1
ATOM 624 C CA . ASP A 1 82 ? -12.339 -8.671 -4.038 1.00 91.75 82 ASP A CA 1
ATOM 625 C C . ASP A 1 82 ? -11.621 -7.486 -3.377 1.00 91.75 82 ASP A C 1
ATOM 627 O O . ASP A 1 82 ? -11.301 -7.544 -2.186 1.00 91.75 82 ASP A O 1
ATOM 631 N N . ASP A 1 83 ? -11.408 -6.391 -4.113 1.00 89.88 83 ASP A N 1
ATOM 632 C CA . ASP A 1 83 ? -10.806 -5.171 -3.564 1.00 89.88 83 ASP A CA 1
ATOM 633 C C . ASP A 1 83 ? -11.738 -4.517 -2.542 1.00 89.88 83 ASP A C 1
ATOM 635 O O . ASP A 1 83 ? -11.291 -4.131 -1.459 1.00 89.88 83 ASP A O 1
ATOM 639 N N . ILE A 1 84 ? -13.040 -4.451 -2.849 1.00 92.38 84 ILE A N 1
ATOM 640 C CA . ILE A 1 84 ? -14.064 -3.914 -1.941 1.00 92.38 84 ILE A CA 1
ATOM 641 C C . ILE A 1 84 ? -14.071 -4.719 -0.639 1.00 92.38 84 ILE A C 1
ATOM 643 O O . ILE A 1 84 ? -13.959 -4.146 0.445 1.00 92.38 84 ILE A O 1
ATOM 647 N N . VAL A 1 85 ? -14.156 -6.050 -0.732 1.00 94.06 85 VAL A N 1
ATOM 648 C CA . VAL A 1 85 ? -14.162 -6.940 0.441 1.00 94.06 85 VAL A CA 1
ATOM 649 C C . VAL A 1 85 ? -12.869 -6.793 1.245 1.00 94.06 85 VAL A C 1
ATOM 651 O O . VAL A 1 85 ? -12.915 -6.698 2.474 1.00 94.06 85 VAL A O 1
ATOM 654 N N . GLY A 1 86 ? -11.719 -6.716 0.571 1.00 92.50 86 GLY A N 1
ATOM 655 C CA . GLY A 1 86 ? -10.423 -6.522 1.217 1.00 92.50 86 GLY A CA 1
ATOM 656 C C . GLY A 1 86 ? -10.334 -5.204 1.990 1.00 92.50 86 GLY A C 1
ATOM 657 O O . GLY A 1 86 ? -9.933 -5.194 3.156 1.00 92.50 86 GLY A O 1
ATOM 658 N N . VAL A 1 87 ? -10.761 -4.093 1.385 1.00 93.69 87 VAL A N 1
ATOM 659 C CA . VAL A 1 87 ? -10.764 -2.774 2.038 1.00 93.69 87 VAL A CA 1
ATOM 660 C C . VAL A 1 87 ? -11.758 -2.730 3.198 1.00 93.69 87 VAL A C 1
ATOM 662 O O . VAL A 1 87 ? -11.428 -2.197 4.261 1.00 93.69 87 VAL A O 1
ATOM 665 N N . VAL A 1 88 ? -12.937 -3.344 3.068 1.00 93.75 88 VAL A N 1
ATOM 666 C CA . VAL A 1 88 ? -13.894 -3.473 4.179 1.00 93.75 88 VAL A CA 1
ATOM 667 C C . VAL A 1 88 ? -13.272 -4.244 5.343 1.00 93.75 88 VAL A C 1
ATOM 669 O O . VAL A 1 88 ? -13.331 -3.773 6.479 1.00 93.75 88 VAL A O 1
ATOM 672 N N . ALA A 1 89 ? -12.608 -5.373 5.081 1.00 93.75 89 ALA A N 1
ATOM 673 C CA . ALA A 1 89 ? -11.943 -6.154 6.122 1.00 93.75 89 ALA A CA 1
ATOM 674 C C . ALA A 1 89 ? -10.870 -5.333 6.861 1.00 93.75 89 ALA A C 1
ATOM 676 O O . ALA A 1 89 ? -10.828 -5.336 8.093 1.00 93.75 89 ALA A O 1
ATOM 677 N N . ILE A 1 90 ? -10.055 -4.563 6.130 1.00 92.69 90 ILE A N 1
ATOM 678 C CA . ILE A 1 90 ? -9.078 -3.637 6.724 1.00 92.69 90 ILE A CA 1
ATOM 679 C C . ILE A 1 90 ? -9.784 -2.583 7.591 1.00 92.69 90 ILE A C 1
ATOM 681 O O . ILE A 1 90 ? -9.375 -2.343 8.727 1.00 92.69 90 ILE A O 1
ATOM 685 N N . THR A 1 91 ? -10.868 -1.988 7.091 1.00 93.62 91 THR A N 1
ATOM 686 C CA . THR A 1 91 ? -11.643 -0.949 7.794 1.00 93.62 91 THR A CA 1
ATOM 687 C C . THR A 1 91 ? -12.230 -1.466 9.113 1.00 93.62 91 THR A C 1
ATOM 689 O O . THR A 1 91 ? -12.219 -0.762 10.129 1.00 93.62 91 THR A O 1
ATOM 692 N N . VAL A 1 92 ? -12.712 -2.714 9.128 1.00 93.44 92 VAL A N 1
ATOM 693 C CA . VAL A 1 92 ? -13.214 -3.388 10.337 1.00 93.44 92 VAL A CA 1
ATOM 694 C C . VAL A 1 92 ? -12.099 -3.539 11.369 1.00 93.44 92 VAL A C 1
ATOM 696 O O . VAL A 1 92 ? -12.291 -3.165 12.526 1.00 93.44 92 VAL A O 1
ATOM 699 N N . VAL A 1 93 ? -10.915 -3.998 10.951 1.00 91.44 93 VAL A N 1
ATOM 700 C CA . VAL A 1 93 ? -9.756 -4.139 11.847 1.00 91.44 93 VAL A CA 1
ATOM 701 C C . VAL A 1 93 ? -9.309 -2.780 12.396 1.00 91.44 93 VAL A C 1
ATOM 703 O O . VAL A 1 93 ? -9.056 -2.658 13.595 1.00 91.44 93 VAL A O 1
ATOM 706 N N . GLN A 1 94 ? -9.270 -1.732 11.564 1.00 91.12 94 GLN A N 1
ATOM 707 C CA . GLN A 1 94 ? -8.986 -0.365 12.026 1.00 91.12 94 GLN A CA 1
ATOM 708 C C . GLN A 1 94 ? -10.002 0.099 13.079 1.00 91.12 94 GLN A C 1
ATOM 710 O O . GLN A 1 94 ? -9.626 0.716 14.076 1.00 91.12 94 GLN A O 1
ATOM 715 N N . SER A 1 95 ? -11.282 -0.221 12.880 1.00 92.00 95 SER A N 1
ATOM 716 C CA . SER A 1 95 ? -12.358 0.146 13.803 1.00 92.00 95 SER A CA 1
ATOM 717 C C . SER A 1 95 ? -12.231 -0.581 15.141 1.00 92.00 95 SER A C 1
ATOM 719 O O . SER A 1 95 ? -12.353 0.050 16.188 1.00 92.00 95 SER A O 1
ATOM 721 N N . GLN A 1 96 ? -11.928 -1.882 15.123 1.00 91.69 96 GLN A N 1
ATOM 722 C CA . GLN A 1 96 ? -11.688 -2.679 16.331 1.00 91.69 96 GLN A CA 1
ATOM 723 C C . GLN A 1 96 ? -10.495 -2.139 17.130 1.00 91.69 96 GLN A C 1
ATOM 725 O O . GLN A 1 96 ? -10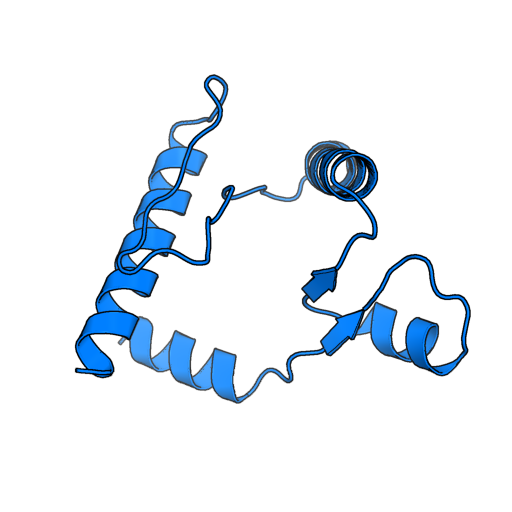.613 -1.910 18.332 1.00 91.69 96 GLN A O 1
ATOM 730 N N . ALA A 1 97 ? -9.385 -1.830 16.453 1.00 87.19 97 ALA A N 1
ATOM 731 C CA . ALA A 1 97 ? -8.193 -1.274 17.089 1.00 87.19 97 ALA A CA 1
ATOM 732 C C . ALA A 1 97 ? -8.425 0.108 17.733 1.00 87.19 97 ALA A C 1
ATOM 734 O O . ALA A 1 97 ? -7.723 0.466 18.677 1.00 87.19 97 ALA A O 1
ATOM 735 N N . LEU A 1 98 ? -9.387 0.897 17.238 1.00 87.19 98 LEU A N 1
ATOM 736 C CA . LEU A 1 98 ? -9.792 2.161 17.864 1.00 87.19 98 LEU A CA 1
ATOM 737 C C . LEU A 1 98 ? -10.677 1.953 19.098 1.00 87.19 98 LEU A C 1
ATOM 739 O O . LEU A 1 98 ? -10.570 2.742 20.032 1.00 87.19 98 LEU A O 1
ATOM 743 N N . GLN A 1 99 ? -11.525 0.918 19.123 1.00 84.25 99 GLN A N 1
ATOM 744 C CA . GLN A 1 99 ? -12.322 0.588 20.314 1.00 84.25 99 GLN A CA 1
ATOM 745 C C . GLN A 1 99 ? -11.438 0.085 21.460 1.00 84.25 99 GLN A C 1
ATOM 747 O O . GLN A 1 99 ? -11.659 0.484 22.591 1.00 84.25 99 GLN A O 1
ATOM 752 N N . GLU A 1 100 ? -10.401 -0.712 21.175 1.00 79.19 100 GLU A N 1
ATOM 753 C CA . GLU A 1 100 ? -9.443 -1.184 22.197 1.00 79.19 100 GLU A CA 1
ATOM 754 C C . GLU A 1 100 ? -8.652 -0.053 22.879 1.00 79.19 100 GLU A C 1
ATOM 756 O O . GLU A 1 100 ? -8.066 -0.263 23.937 1.00 79.19 100 GLU A O 1
ATOM 761 N N . LYS A 1 101 ? -8.572 1.127 22.253 1.00 66.50 101 LYS A N 1
ATOM 762 C CA . LYS A 1 101 ? -7.831 2.288 22.772 1.00 66.50 101 LYS A CA 1
ATOM 763 C C . LYS A 1 101 ? -8.694 3.257 23.585 1.00 66.50 101 LYS A C 1
ATOM 765 O O . LYS A 1 101 ? -8.154 4.252 24.067 1.00 66.50 101 LYS A O 1
ATOM 770 N N . ARG A 1 102 ? -10.003 3.020 23.661 1.00 58.62 102 ARG A N 1
ATOM 771 C CA . ARG A 1 102 ? -10.962 3.812 24.440 1.00 58.62 102 ARG A CA 1
ATOM 772 C C . ARG A 1 102 ? -11.178 3.176 25.801 1.00 58.62 102 ARG A C 1
ATOM 774 O O . ARG A 1 102 ? -11.325 3.964 26.755 1.00 58.62 102 ARG A O 1
#

Radius of gyration: 15.75 Å; chains: 1; bounding box: 40×29×38 Å

Secondary structure (DSSP, 8-state):
-HHHHHHHHHHHS---EE-TT--SHHHHHHHTT-SEE--SSHHHHHHHHHHHHHHS----------SSSS------TT--HHHHHHHHHHHHHHHHHHHTT-

Sequence (102 aa):
MFIGEIKQKTERTPKIIVLPEGDEKRTLKAAGKANTFIFPCLCAGNIAYKLTERLAKARAYGPVIQGFVKPVNDLSRGCSVDDIVGVVAITVVQSQALQEKR

Foldseek 3Di:
DVLVVVVVVVVPQDAQEAAVPDPDPVRVVSVVRHPHYDYPDPVRVVVVLVCCCPVVVDDDAFPFDDDDPATDTDDDPPDDPVSVVRNVVVSVSRRVVSVVVD